Protein AF-A0A2G2FZ28-F1 (afdb_monomer)

Structure (mmCIF, N/CA/C/O backbone):
data_AF-A0A2G2FZ28-F1
#
_entry.id   AF-A0A2G2FZ28-F1
#
loop_
_atom_site.group_PDB
_atom_site.id
_atom_site.type_symbol
_atom_site.label_atom_id
_atom_site.label_alt_id
_atom_site.label_comp_id
_atom_site.label_asym_id
_atom_site.label_entity_id
_atom_site.label_seq_id
_atom_site.pdbx_PDB_ins_code
_atom_site.Cartn_x
_atom_site.Cartn_y
_atom_site.Cartn_z
_atom_site.occupancy
_atom_site.B_iso_or_equiv
_atom_site.auth_seq_id
_atom_site.auth_comp_id
_atom_site.auth_asym_id
_atom_site.auth_atom_id
_atom_site.pdbx_PDB_model_num
ATOM 1 N N . MET A 1 1 ? 70.159 31.754 6.690 1.00 50.75 1 MET A N 1
ATOM 2 C CA . MET A 1 1 ? 69.273 30.920 5.837 1.00 50.75 1 MET A CA 1
ATOM 3 C C . MET A 1 1 ? 68.583 29.745 6.571 1.00 50.75 1 MET A C 1
ATOM 5 O O . MET A 1 1 ? 68.069 28.858 5.910 1.00 50.75 1 MET A O 1
ATOM 9 N N . ARG A 1 2 ? 68.489 29.726 7.916 1.00 44.75 2 ARG A N 1
ATOM 10 C CA . ARG A 1 2 ? 67.881 28.610 8.689 1.00 44.75 2 ARG A CA 1
ATOM 11 C C . ARG A 1 2 ? 66.431 28.845 9.168 1.00 44.75 2 ARG A C 1
ATOM 13 O O . ARG A 1 2 ? 65.822 27.926 9.696 1.00 44.75 2 ARG A O 1
ATOM 20 N N . CYS A 1 3 ? 65.855 30.037 8.963 1.00 43.59 3 CYS A N 1
ATOM 21 C CA . CYS A 1 3 ? 64.501 30.366 9.449 1.00 43.59 3 CYS A CA 1
ATOM 22 C C . CYS A 1 3 ? 63.352 30.007 8.486 1.00 43.59 3 CYS A C 1
ATOM 24 O O . CYS A 1 3 ? 62.211 29.900 8.929 1.00 43.59 3 CYS A O 1
ATOM 26 N N . ILE A 1 4 ? 63.615 29.812 7.188 1.00 49.16 4 ILE A N 1
ATOM 27 C CA . ILE A 1 4 ? 62.554 29.578 6.185 1.00 49.16 4 ILE A CA 1
ATOM 28 C C . ILE A 1 4 ? 62.137 28.099 6.144 1.00 49.16 4 ILE A C 1
ATOM 30 O O . ILE A 1 4 ? 60.950 27.791 6.045 1.00 49.16 4 ILE A O 1
ATOM 34 N N . THR A 1 5 ? 63.081 27.173 6.325 1.00 45.94 5 THR A N 1
ATOM 35 C CA . THR A 1 5 ? 62.821 25.723 6.287 1.00 45.94 5 THR A CA 1
ATOM 36 C C . THR A 1 5 ? 61.936 25.239 7.443 1.00 45.94 5 THR A C 1
ATOM 38 O O . THR A 1 5 ? 61.155 24.306 7.272 1.00 45.94 5 THR A O 1
ATOM 41 N N . PHE A 1 6 ? 61.970 25.912 8.599 1.00 48.62 6 PHE A N 1
ATOM 42 C CA . PHE A 1 6 ? 61.199 25.510 9.783 1.00 48.62 6 PHE A CA 1
ATOM 43 C C . PHE A 1 6 ? 59.702 25.867 9.697 1.00 48.62 6 PHE A C 1
ATOM 45 O O . PHE A 1 6 ? 58.859 25.157 10.248 1.00 48.62 6 PHE A O 1
ATOM 52 N N . ARG A 1 7 ? 59.344 26.948 8.983 1.00 48.16 7 ARG A N 1
ATOM 53 C CA . ARG A 1 7 ? 57.935 27.339 8.770 1.00 48.16 7 ARG A CA 1
ATOM 54 C C . ARG A 1 7 ? 57.234 26.438 7.753 1.00 48.16 7 ARG A C 1
ATOM 56 O O . ARG A 1 7 ? 56.077 26.092 7.964 1.00 48.16 7 ARG A O 1
ATOM 63 N N . ILE A 1 8 ? 57.945 26.007 6.711 1.00 53.75 8 ILE A N 1
ATOM 64 C CA . ILE A 1 8 ? 57.415 25.094 5.686 1.00 53.75 8 ILE A CA 1
ATOM 65 C C . ILE A 1 8 ? 57.172 23.699 6.288 1.00 53.75 8 ILE A C 1
ATOM 67 O O . ILE A 1 8 ? 56.119 23.110 6.059 1.00 53.75 8 ILE A O 1
ATOM 71 N N . ALA A 1 9 ? 58.073 23.216 7.154 1.00 51.69 9 ALA A N 1
ATOM 72 C CA . ALA A 1 9 ? 57.906 21.939 7.852 1.00 51.69 9 ALA A CA 1
ATOM 73 C C . ALA A 1 9 ? 56.695 21.920 8.811 1.00 51.69 9 ALA A C 1
ATOM 75 O O . ALA A 1 9 ? 55.974 20.927 8.866 1.00 51.69 9 ALA A O 1
ATOM 76 N N . LYS A 1 10 ? 56.416 23.025 9.523 1.00 51.59 10 LYS A N 1
ATOM 77 C CA . LYS A 1 10 ? 55.229 23.138 10.397 1.00 51.59 10 LYS A CA 1
ATOM 78 C C . LYS A 1 10 ? 53.910 23.230 9.620 1.00 51.59 10 LYS A C 1
ATOM 80 O O . LYS A 1 10 ? 52.911 22.681 10.078 1.00 51.59 10 LYS A O 1
ATOM 85 N N . LEU A 1 11 ? 53.905 23.873 8.448 1.00 50.75 11 LEU A N 1
ATOM 86 C CA . LEU A 1 11 ? 52.727 23.938 7.571 1.00 50.75 11 LEU A CA 1
ATOM 87 C C . LEU A 1 11 ? 52.399 22.578 6.938 1.00 50.75 11 LEU A C 1
ATOM 89 O O . LEU A 1 11 ? 51.232 22.197 6.898 1.00 50.75 11 LEU A O 1
ATOM 93 N N . PHE A 1 12 ? 53.410 21.805 6.528 1.00 51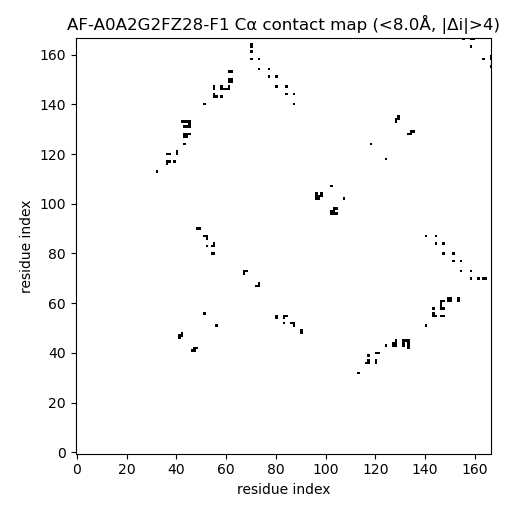.91 12 PHE A N 1
ATOM 94 C CA . PHE A 1 12 ? 53.199 20.439 6.035 1.00 51.91 12 PHE A CA 1
ATOM 95 C C . PHE A 1 12 ? 52.739 19.479 7.143 1.00 51.91 12 PHE A C 1
ATOM 97 O O . PHE A 1 12 ? 51.812 18.700 6.926 1.00 51.91 12 PHE A O 1
ATOM 104 N N . LEU A 1 13 ? 53.307 19.577 8.350 1.00 49.53 13 LEU A N 1
ATOM 105 C CA . LEU A 1 13 ? 52.927 18.720 9.481 1.00 49.53 13 LEU A CA 1
ATOM 106 C C . LEU A 1 13 ? 51.495 18.999 9.980 1.00 49.53 13 LEU A C 1
ATOM 108 O O . LEU A 1 13 ? 50.790 18.076 10.380 1.00 49.53 13 LEU A O 1
ATOM 112 N N . SER A 1 14 ? 51.034 20.252 9.890 1.00 50.50 14 SER A N 1
ATOM 113 C CA . SER A 1 14 ? 49.648 20.625 10.210 1.00 50.50 14 SER A CA 1
ATOM 114 C C . SER A 1 14 ? 48.634 20.154 9.160 1.00 50.50 14 SER A C 1
ATOM 116 O O . SER A 1 14 ? 47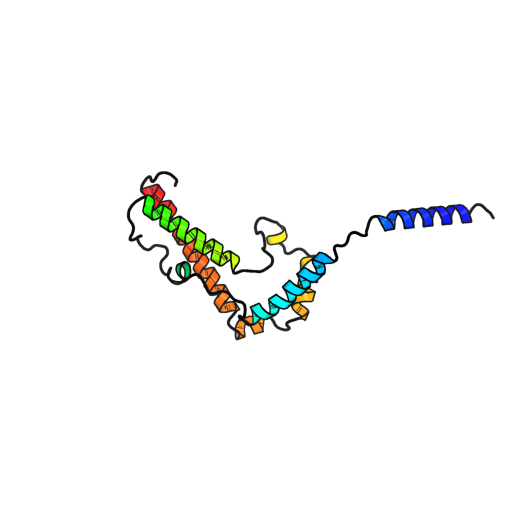.474 19.941 9.502 1.00 50.50 14 SER A O 1
ATOM 118 N N . CYS A 1 15 ? 49.042 19.990 7.898 1.00 49.31 15 CYS A N 1
ATOM 119 C CA . CYS A 1 15 ? 48.151 19.551 6.820 1.00 49.31 15 CYS A CA 1
ATOM 120 C C . CYS A 1 15 ? 47.962 18.021 6.822 1.00 49.31 15 CYS A C 1
ATOM 122 O O . CYS A 1 15 ? 46.864 17.525 6.583 1.00 49.31 15 CYS A O 1
ATOM 124 N N . VAL A 1 16 ? 49.007 17.266 7.184 1.00 55.44 16 VAL A N 1
ATOM 125 C CA . VAL A 1 16 ? 48.942 15.797 7.301 1.00 55.44 16 VAL A CA 1
ATOM 126 C C . VAL A 1 16 ? 48.093 15.355 8.501 1.00 55.44 16 VAL A C 1
ATOM 128 O O . VAL A 1 16 ? 47.347 14.38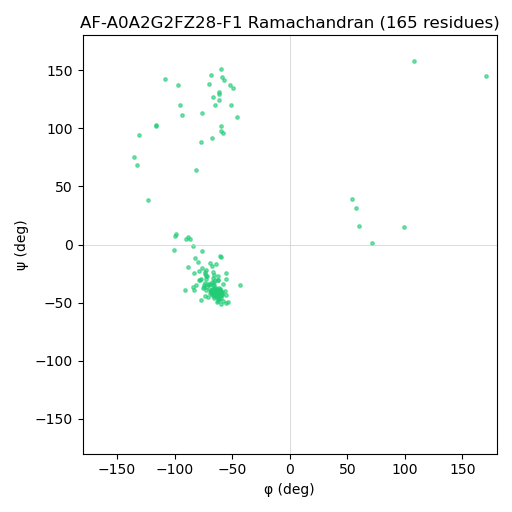4 8.388 1.00 55.44 16 VAL A O 1
ATOM 131 N N . LEU A 1 17 ? 48.117 16.094 9.620 1.00 50.69 17 LEU A N 1
ATOM 132 C CA . LEU A 1 17 ? 47.269 15.778 10.778 1.00 50.69 17 LEU A CA 1
ATOM 133 C C . LEU A 1 17 ? 45.777 16.083 10.550 1.00 50.69 17 LEU A C 1
ATOM 135 O O . LEU A 1 17 ? 44.930 15.414 11.137 1.00 50.69 17 LEU A O 1
ATOM 139 N N . LEU A 1 18 ? 45.438 17.042 9.679 1.00 52.84 18 LEU A N 1
ATOM 140 C CA . LEU A 1 18 ? 44.041 17.327 9.324 1.00 52.84 18 LEU A CA 1
ATOM 141 C C . LEU A 1 18 ? 43.465 16.320 8.310 1.00 52.84 18 LEU A C 1
ATOM 143 O O . LEU A 1 18 ? 42.253 16.131 8.262 1.00 52.84 18 LEU A O 1
ATOM 147 N N . GLY A 1 19 ? 44.318 15.648 7.528 1.00 51.22 19 GLY A N 1
ATOM 148 C CA . GLY A 1 19 ? 43.901 14.643 6.544 1.00 51.22 19 GLY A CA 1
ATOM 149 C C . GLY A 1 19 ? 43.512 13.283 7.140 1.00 51.22 19 GLY A C 1
ATOM 150 O O . GLY A 1 19 ? 42.787 12.522 6.504 1.00 51.22 19 GLY A O 1
ATOM 151 N N . MET A 1 20 ? 43.948 12.970 8.365 1.00 48.75 20 MET A N 1
ATOM 152 C CA . MET A 1 20 ? 43.712 11.658 8.990 1.00 48.75 20 MET A CA 1
ATOM 153 C C . MET A 1 20 ? 42.339 11.496 9.660 1.00 48.75 20 MET A C 1
ATOM 155 O O . MET A 1 20 ? 41.951 10.374 9.967 1.00 48.75 20 MET A O 1
ATOM 159 N N . LEU A 1 21 ? 41.567 12.571 9.849 1.00 47.81 21 LEU A N 1
ATOM 160 C CA . LEU A 1 21 ? 40.228 12.490 10.459 1.00 47.81 21 LEU A CA 1
ATOM 161 C C . LEU A 1 21 ? 39.104 12.187 9.456 1.00 47.81 21 LEU A C 1
ATOM 163 O O . LEU A 1 21 ? 37.934 12.171 9.830 1.00 47.81 21 LEU A O 1
ATOM 167 N N . MET A 1 22 ? 39.434 11.930 8.188 1.00 56.31 22 MET A N 1
ATOM 168 C CA . MET A 1 22 ? 38.446 11.822 7.112 1.00 56.31 22 MET A CA 1
ATOM 169 C C . MET A 1 22 ? 38.508 10.483 6.363 1.00 56.31 22 MET A C 1
ATOM 171 O O . MET A 1 22 ? 38.332 10.437 5.151 1.00 56.31 22 MET A O 1
ATOM 175 N N . SER A 1 23 ? 38.742 9.379 7.080 1.00 50.53 23 SER A N 1
ATOM 176 C CA . SER A 1 23 ? 38.649 8.030 6.507 1.00 50.53 23 SER A CA 1
ATOM 177 C C . SER A 1 23 ? 37.893 7.067 7.423 1.00 50.53 23 SER A C 1
ATOM 179 O O . SER A 1 23 ? 38.465 6.202 8.075 1.00 50.53 23 SER A O 1
ATOM 181 N N . CYS A 1 24 ? 36.572 7.235 7.440 1.00 49.47 24 CYS A N 1
ATOM 182 C CA . CYS A 1 24 ? 35.607 6.174 7.718 1.00 49.47 24 CYS A CA 1
ATOM 183 C C . CYS A 1 24 ? 34.515 6.267 6.642 1.00 49.47 24 CYS A C 1
ATOM 185 O O . CYS A 1 24 ? 33.397 6.694 6.916 1.00 49.47 24 CYS A O 1
ATOM 187 N N . ALA A 1 25 ? 34.857 5.948 5.390 1.00 50.12 25 ALA A N 1
ATOM 188 C CA . ALA A 1 25 ? 33.863 5.703 4.348 1.00 50.12 25 ALA A CA 1
ATOM 189 C C . ALA A 1 25 ? 33.586 4.193 4.302 1.00 50.12 25 ALA A C 1
ATOM 191 O O . ALA A 1 25 ? 34.455 3.380 3.994 1.00 50.12 25 ALA A O 1
ATOM 192 N N . SER A 1 26 ? 32.376 3.835 4.703 1.00 50.41 26 SER A N 1
ATOM 193 C CA . SER A 1 26 ? 31.798 2.499 4.806 1.00 50.41 26 SER A CA 1
ATOM 194 C C . SER A 1 26 ? 31.766 1.770 3.452 1.00 50.41 26 SER A C 1
ATOM 196 O O . SER A 1 26 ? 30.818 1.911 2.688 1.00 50.41 26 SER A O 1
ATOM 198 N N . VAL A 1 27 ? 32.746 0.898 3.186 1.00 53.59 27 VAL A N 1
ATOM 199 C CA . VAL A 1 27 ? 32.771 -0.023 2.019 1.00 53.59 27 VAL A CA 1
ATOM 200 C C . VAL A 1 27 ? 31.512 -0.913 1.936 1.00 53.59 27 VAL A C 1
ATOM 202 O O . VAL A 1 27 ? 31.105 -1.345 0.859 1.00 53.59 27 VAL A O 1
ATOM 205 N N . ASN A 1 28 ? 30.839 -1.147 3.066 1.00 52.38 28 ASN A N 1
ATOM 206 C CA . ASN A 1 28 ? 29.615 -1.951 3.126 1.00 52.38 28 ASN A CA 1
ATOM 207 C C . ASN A 1 28 ? 28.428 -1.301 2.388 1.00 52.38 28 ASN A C 1
ATOM 209 O O . ASN A 1 28 ? 27.648 -2.013 1.758 1.00 52.38 28 ASN A O 1
ATOM 213 N N . GLU A 1 29 ? 28.320 0.032 2.401 1.00 54.34 29 GLU A N 1
ATOM 214 C CA . GLU A 1 29 ? 27.207 0.766 1.775 1.00 54.34 29 GLU A CA 1
ATOM 215 C C . GLU A 1 29 ? 27.216 0.605 0.248 1.00 54.34 29 GLU A C 1
ATOM 217 O O . GLU A 1 29 ? 26.178 0.386 -0.376 1.00 54.34 29 GLU A O 1
ATOM 222 N N . GLU A 1 30 ? 28.403 0.617 -0.363 1.00 55.97 30 GLU A N 1
ATOM 223 C CA . GLU A 1 30 ? 28.569 0.526 -1.814 1.00 55.97 30 GLU A CA 1
ATOM 224 C C . GLU A 1 30 ? 28.076 -0.823 -2.365 1.00 55.97 30 GLU A C 1
ATOM 226 O O . GLU A 1 30 ? 27.350 -0.869 -3.362 1.00 55.97 30 GLU A O 1
ATOM 231 N N . THR A 1 31 ? 28.367 -1.929 -1.668 1.00 60.00 31 THR A N 1
ATOM 232 C CA . THR A 1 31 ? 27.919 -3.273 -2.081 1.00 60.00 31 THR A CA 1
ATOM 233 C C . THR A 1 31 ? 26.398 -3.442 -2.032 1.00 60.00 31 THR A C 1
ATOM 235 O O . THR A 1 31 ? 25.816 -4.102 -2.901 1.00 60.00 31 THR A O 1
ATOM 238 N N . ASP A 1 32 ? 25.731 -2.804 -1.070 1.00 59.75 32 ASP A N 1
ATOM 239 C CA . ASP A 1 32 ? 24.273 -2.818 -0.961 1.00 59.75 32 ASP A CA 1
ATOM 240 C C . ASP A 1 32 ? 23.618 -1.930 -2.026 1.00 59.75 32 ASP A C 1
ATOM 242 O O . ASP A 1 32 ? 22.586 -2.301 -2.600 1.00 59.75 32 ASP A O 1
ATOM 246 N N . HIS A 1 33 ? 24.253 -0.811 -2.387 1.00 60.09 33 HIS A N 1
ATOM 247 C CA . HIS A 1 33 ? 23.819 0.026 -3.505 1.00 60.09 33 HIS A CA 1
ATOM 248 C C . HIS A 1 33 ? 23.893 -0.710 -4.850 1.00 60.09 33 HIS A C 1
ATOM 250 O O . HIS A 1 33 ? 22.948 -0.615 -5.639 1.00 60.09 33 HIS A O 1
ATOM 256 N N . PHE A 1 34 ? 24.939 -1.505 -5.102 1.00 64.06 34 PHE A N 1
ATOM 257 C CA . PHE A 1 34 ? 25.044 -2.313 -6.325 1.00 64.06 34 PHE A CA 1
ATOM 258 C C . PHE A 1 34 ? 23.977 -3.409 -6.405 1.00 64.06 34 PHE A C 1
ATOM 260 O O . PHE A 1 34 ? 23.321 -3.557 -7.439 1.00 64.06 34 PHE A O 1
ATOM 267 N N . LYS A 1 35 ? 23.723 -4.138 -5.310 1.00 63.44 35 LYS A N 1
ATOM 268 C CA . LYS A 1 35 ? 22.625 -5.125 -5.250 1.00 63.44 35 LYS A CA 1
ATOM 269 C C . LYS A 1 35 ? 21.261 -4.463 -5.483 1.00 63.44 35 LYS A C 1
ATOM 271 O O . LYS A 1 35 ? 20.395 -5.005 -6.181 1.00 63.44 35 LYS A O 1
ATOM 276 N N . PHE A 1 36 ? 21.061 -3.264 -4.940 1.00 62.75 36 PHE A N 1
ATOM 277 C CA . PHE A 1 36 ? 19.840 -2.491 -5.148 1.00 62.75 36 PHE A CA 1
ATOM 278 C C . PHE A 1 36 ? 19.688 -1.994 -6.598 1.00 62.75 36 PHE A C 1
ATOM 280 O O . PHE A 1 36 ? 18.588 -2.052 -7.158 1.00 62.75 36 PHE A O 1
ATOM 287 N N . ALA A 1 37 ? 20.779 -1.554 -7.229 1.00 64.94 37 ALA A N 1
ATOM 288 C CA . ALA A 1 37 ? 20.800 -1.141 -8.629 1.00 64.94 37 ALA A CA 1
ATOM 289 C C . ALA A 1 37 ? 20.526 -2.326 -9.569 1.00 64.94 37 ALA A C 1
ATOM 291 O O . ALA A 1 37 ? 19.637 -2.236 -10.414 1.00 64.94 37 ALA A O 1
ATOM 292 N N . ALA A 1 38 ? 21.174 -3.474 -9.359 1.00 68.88 38 ALA A N 1
ATOM 293 C CA . ALA A 1 38 ? 20.938 -4.681 -10.154 1.00 68.88 38 ALA A CA 1
ATOM 294 C C . ALA A 1 38 ? 19.478 -5.164 -10.048 1.00 68.88 38 ALA A C 1
ATOM 296 O O . ALA A 1 38 ? 18.827 -5.440 -11.054 1.00 68.88 38 ALA A O 1
ATOM 297 N N . SER A 1 39 ? 18.902 -5.173 -8.840 1.00 70.06 39 SER A N 1
ATOM 298 C CA . SER A 1 39 ? 17.490 -5.542 -8.637 1.00 70.06 39 SER A CA 1
ATOM 299 C C . SER A 1 39 ? 16.486 -4.520 -9.196 1.00 70.06 39 SER A C 1
ATOM 301 O O . SER A 1 39 ? 15.301 -4.831 -9.347 1.00 70.06 39 SER A O 1
ATOM 303 N N . SER A 1 40 ? 16.913 -3.290 -9.509 1.00 68.38 40 SER A N 1
ATOM 304 C CA . SER A 1 40 ? 16.054 -2.285 -10.151 1.00 68.38 40 SER A CA 1
ATOM 305 C C . SER A 1 40 ? 15.678 -2.666 -11.584 1.00 68.38 40 SER A C 1
ATOM 307 O O . SER A 1 40 ? 14.494 -2.614 -11.912 1.00 68.38 40 SER A O 1
ATOM 309 N N . ALA A 1 41 ? 16.621 -3.195 -12.368 1.00 71.88 41 ALA A N 1
ATOM 310 C CA . ALA A 1 41 ? 16.356 -3.671 -13.723 1.00 71.88 41 ALA A CA 1
ATOM 311 C C . ALA A 1 41 ? 15.331 -4.819 -13.745 1.00 71.88 41 ALA A C 1
ATOM 313 O O . ALA A 1 41 ? 14.394 -4.810 -14.538 1.00 71.88 41 ALA A O 1
ATOM 314 N N . LEU A 1 42 ? 15.429 -5.771 -12.812 1.00 74.38 42 LEU A N 1
ATOM 315 C CA . LEU A 1 42 ? 14.480 -6.890 -12.723 1.00 74.38 42 LEU A CA 1
ATOM 316 C C . LEU A 1 42 ? 13.036 -6.428 -12.433 1.00 74.38 42 LEU A C 1
ATOM 318 O O . LEU A 1 42 ? 12.078 -7.070 -12.870 1.00 74.38 42 LEU A O 1
ATOM 322 N N . ARG A 1 43 ? 12.868 -5.310 -11.712 1.00 72.06 43 ARG A N 1
ATOM 323 C CA . ARG A 1 43 ? 11.554 -4.687 -11.469 1.00 72.06 43 ARG A CA 1
ATOM 324 C C . ARG A 1 43 ? 11.021 -3.982 -12.713 1.00 72.06 43 ARG A C 1
ATOM 326 O O . ARG A 1 43 ? 9.809 -3.966 -12.914 1.00 72.06 43 ARG A O 1
ATOM 333 N N . ASP A 1 44 ? 11.899 -3.419 -13.542 1.00 74.06 44 ASP A N 1
ATOM 334 C CA . ASP A 1 44 ? 11.504 -2.777 -14.800 1.00 74.06 44 ASP A CA 1
ATOM 335 C C . ASP A 1 44 ? 10.907 -3.785 -15.796 1.00 74.06 44 ASP A C 1
ATOM 337 O O . ASP A 1 44 ? 9.984 -3.439 -16.530 1.00 74.06 44 ASP A O 1
ATOM 341 N N . PHE A 1 45 ? 11.340 -5.048 -15.747 1.00 76.75 45 PHE A N 1
ATOM 342 C CA . PHE A 1 45 ? 10.764 -6.161 -16.517 1.00 76.75 45 PHE A CA 1
ATOM 343 C C . PHE A 1 45 ? 9.598 -6.883 -15.827 1.00 76.75 45 PHE A C 1
ATOM 345 O O . PHE A 1 45 ? 9.127 -7.900 -16.326 1.00 76.75 45 PHE A O 1
ATOM 352 N N . ASN A 1 46 ? 9.118 -6.379 -14.685 1.00 73.75 46 ASN A N 1
ATOM 353 C CA . ASN A 1 46 ? 8.032 -6.982 -13.904 1.00 73.75 46 ASN A CA 1
ATOM 354 C C . ASN A 1 46 ? 8.309 -8.418 -13.391 1.00 73.75 46 ASN A C 1
ATOM 356 O O . ASN A 1 46 ? 7.386 -9.103 -12.959 1.00 73.75 46 ASN A O 1
ATOM 360 N N . VAL A 1 47 ? 9.565 -8.881 -13.399 1.00 75.12 47 VAL A N 1
ATOM 361 C CA . VAL A 1 47 ? 9.925 -10.275 -13.064 1.00 75.12 47 VAL A CA 1
ATOM 362 C C . VAL A 1 47 ? 9.862 -10.530 -11.557 1.00 75.12 47 VAL A C 1
ATOM 364 O O . VAL A 1 47 ? 9.441 -11.591 -11.108 1.00 75.12 47 VAL A O 1
ATOM 367 N N . THR A 1 48 ? 10.256 -9.546 -10.750 1.00 71.19 48 THR A N 1
ATOM 368 C CA . THR A 1 48 ? 10.318 -9.661 -9.279 1.00 71.19 48 THR A CA 1
ATOM 369 C C . THR A 1 48 ? 9.104 -9.062 -8.575 1.00 71.19 48 THR A C 1
ATOM 371 O O . THR A 1 48 ? 9.072 -8.928 -7.347 1.00 71.19 48 THR A O 1
ATOM 374 N N . THR A 1 49 ? 8.080 -8.684 -9.337 1.00 72.19 49 THR A N 1
ATOM 375 C CA . THR A 1 49 ? 6.919 -8.003 -8.790 1.00 72.19 49 THR A CA 1
ATOM 376 C C . THR A 1 49 ? 6.011 -8.988 -8.058 1.00 72.19 49 THR A C 1
ATOM 378 O O . THR A 1 49 ? 5.352 -9.836 -8.653 1.00 72.19 49 THR A O 1
ATOM 381 N N . ARG A 1 50 ? 5.910 -8.839 -6.735 1.00 79.94 50 ARG A N 1
ATOM 382 C CA . ARG A 1 50 ? 4.983 -9.634 -5.909 1.00 79.94 50 ARG A CA 1
ATOM 383 C C . ARG A 1 50 ? 3.523 -9.422 -6.357 1.00 79.94 50 ARG A C 1
ATOM 385 O O . ARG A 1 50 ? 3.206 -8.322 -6.807 1.00 79.94 50 ARG A O 1
ATOM 392 N N . PRO A 1 51 ? 2.600 -10.383 -6.195 1.00 83.62 51 PRO A N 1
ATOM 393 C CA . PRO A 1 51 ? 1.184 -10.213 -6.541 1.00 83.62 51 PRO A CA 1
ATOM 394 C C . PRO A 1 51 ? 0.456 -9.207 -5.625 1.00 83.62 51 PRO A C 1
ATOM 396 O O . PRO A 1 51 ? 0.753 -9.137 -4.435 1.00 83.62 51 PRO A O 1
ATOM 399 N N . ILE A 1 52 ? -0.518 -8.446 -6.152 1.00 85.25 52 ILE A N 1
ATOM 400 C CA . ILE A 1 52 ? -1.427 -7.620 -5.328 1.00 85.25 52 ILE A CA 1
ATOM 401 C C . ILE A 1 52 ? -2.214 -8.547 -4.390 1.00 85.25 52 ILE A C 1
ATOM 403 O O . ILE A 1 52 ? -2.807 -9.507 -4.910 1.00 85.25 52 ILE A O 1
ATOM 407 N N . PRO A 1 53 ? -2.253 -8.269 -3.067 1.00 88.31 53 PRO A N 1
ATOM 408 C CA . PRO A 1 53 ? -3.011 -9.062 -2.102 1.00 88.31 53 PRO A CA 1
ATOM 409 C C . PRO A 1 53 ? -4.466 -9.250 -2.544 1.00 88.31 53 PRO A C 1
ATOM 411 O O . PRO A 1 53 ? -5.102 -8.312 -3.037 1.00 88.31 53 PRO A O 1
ATOM 414 N N . ARG A 1 54 ? -5.005 -10.466 -2.385 1.00 88.88 54 ARG A N 1
ATOM 415 C CA . ARG A 1 54 ? -6.369 -10.812 -2.839 1.00 88.88 54 ARG A CA 1
ATOM 416 C C . ARG A 1 54 ? -7.432 -9.916 -2.195 1.00 88.88 54 ARG A C 1
ATOM 418 O O . ARG A 1 54 ? -8.388 -9.533 -2.858 1.00 88.88 54 ARG A O 1
ATOM 425 N N . GLN A 1 55 ? -7.193 -9.513 -0.952 1.00 88.44 55 GLN A N 1
ATOM 426 C CA . GLN A 1 55 ? -8.002 -8.584 -0.164 1.00 88.44 55 GLN A CA 1
ATOM 427 C C . GLN A 1 55 ? -8.237 -7.261 -0.896 1.00 88.44 55 GLN A C 1
ATOM 429 O O . GLN A 1 55 ? -9.370 -6.816 -1.045 1.00 88.44 55 GLN A O 1
ATOM 434 N N . LEU A 1 56 ? -7.159 -6.661 -1.405 1.00 89.25 56 LEU A N 1
ATOM 435 C CA . LEU A 1 56 ? -7.211 -5.371 -2.090 1.00 89.25 56 LEU A CA 1
ATOM 436 C C . LEU A 1 56 ? -7.729 -5.510 -3.523 1.00 89.25 56 LEU A C 1
ATOM 438 O O . LEU A 1 56 ? -8.371 -4.604 -4.044 1.00 89.25 56 LEU A O 1
ATOM 442 N N . ARG A 1 57 ? -7.465 -6.655 -4.164 1.00 88.81 57 ARG A N 1
ATOM 443 C CA . ARG A 1 57 ? -7.922 -6.936 -5.532 1.00 88.81 57 ARG A CA 1
ATOM 444 C C . ARG A 1 57 ? -9.442 -7.081 -5.615 1.00 88.81 57 ARG A C 1
ATOM 446 O O . ARG A 1 57 ? -10.047 -6.612 -6.574 1.00 88.81 57 ARG A O 1
ATOM 453 N N . ASN A 1 58 ? -10.044 -7.707 -4.608 1.00 87.44 58 ASN A N 1
ATOM 454 C CA . ASN A 1 58 ? -11.485 -7.939 -4.555 1.00 87.44 58 ASN A CA 1
ATOM 455 C C . ASN A 1 58 ? -12.267 -6.694 -4.102 1.00 87.44 58 ASN A C 1
ATOM 457 O O . ASN A 1 58 ? -13.477 -6.621 -4.312 1.00 87.44 58 ASN A O 1
ATOM 461 N N . LEU A 1 59 ? -11.591 -5.696 -3.522 1.00 88.38 59 LEU A N 1
ATOM 462 C CA . LEU A 1 59 ? -12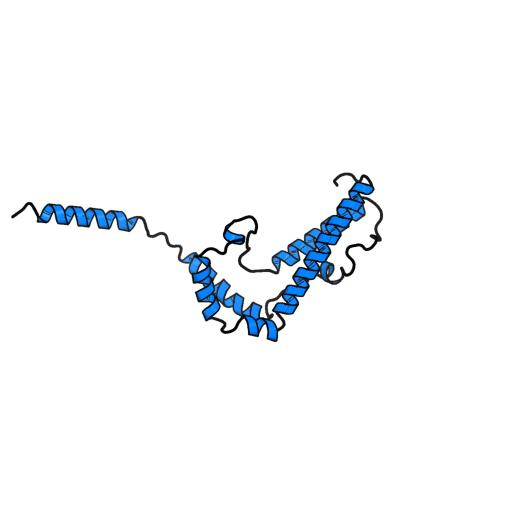.210 -4.461 -3.054 1.00 88.38 59 LEU A CA 1
ATOM 463 C C . LEU A 1 59 ? -12.515 -3.512 -4.228 1.00 88.38 59 LEU A C 1
ATOM 465 O O . LEU A 1 59 ? -11.714 -2.655 -4.612 1.00 88.38 59 LEU A O 1
ATOM 469 N N . GLN A 1 60 ? -13.697 -3.683 -4.816 1.00 85.81 60 GLN A N 1
ATOM 470 C CA . GLN A 1 60 ? -14.178 -2.871 -5.940 1.00 85.81 60 GLN A CA 1
ATOM 471 C C . GLN A 1 60 ? -14.980 -1.652 -5.470 1.00 85.81 60 GLN A C 1
ATOM 473 O O . GLN A 1 60 ? -14.794 -0.564 -6.011 1.00 85.81 60 GLN A O 1
ATOM 478 N N . ASN A 1 61 ? -15.812 -1.811 -4.433 1.00 88.12 61 ASN A N 1
ATOM 479 C CA . ASN A 1 61 ? -16.648 -0.748 -3.873 1.00 88.12 61 ASN A CA 1
ATOM 480 C C . ASN A 1 61 ? -16.247 -0.421 -2.415 1.00 88.12 61 ASN A C 1
ATOM 482 O O . ASN A 1 61 ? -16.630 -1.161 -1.506 1.00 88.12 61 ASN A O 1
ATOM 486 N N . PRO A 1 62 ? -15.523 0.688 -2.161 1.00 87.88 62 PRO A N 1
ATOM 487 C CA . PRO A 1 62 ? -15.133 1.105 -0.807 1.00 87.88 62 PRO A CA 1
ATOM 488 C C . PRO A 1 62 ? -16.312 1.500 0.095 1.00 87.88 62 PRO A C 1
ATOM 490 O O . PRO A 1 62 ? -16.223 1.390 1.316 1.00 87.88 62 PRO A O 1
ATOM 493 N N . PHE A 1 63 ? -17.419 1.949 -0.495 1.00 88.19 63 PHE A N 1
ATOM 494 C CA . PHE A 1 63 ? -18.587 2.467 0.224 1.00 88.19 63 PHE A CA 1
ATOM 495 C C . PHE A 1 63 ? -19.713 1.437 0.356 1.00 88.19 63 PHE A C 1
ATOM 497 O O . PHE A 1 63 ? -20.812 1.772 0.792 1.00 88.19 63 PHE A O 1
ATOM 504 N N . GLY A 1 64 ? -19.469 0.183 -0.040 1.00 81.06 64 GLY A N 1
ATOM 505 C CA . GLY A 1 64 ? -20.456 -0.883 0.093 1.00 81.06 64 GLY A CA 1
ATOM 506 C C . GLY A 1 64 ? -20.899 -1.047 1.547 1.00 81.06 64 GLY A C 1
ATOM 507 O O . GLY A 1 64 ? -20.094 -0.937 2.472 1.00 81.06 64 GLY A O 1
ATOM 508 N N . ARG A 1 65 ? -22.181 -1.322 1.778 1.00 69.44 65 ARG A N 1
ATOM 509 C CA . ARG A 1 65 ? -22.673 -1.618 3.128 1.00 69.44 65 ARG A CA 1
ATOM 510 C C . ARG A 1 65 ? -21.947 -2.874 3.628 1.00 69.44 65 ARG A C 1
ATOM 512 O O . ARG A 1 65 ? -21.939 -3.874 2.912 1.00 69.44 65 ARG A O 1
ATOM 519 N N . SER A 1 66 ? -21.275 -2.811 4.785 1.00 67.25 66 SER A N 1
ATOM 520 C CA . SER A 1 66 ? -20.602 -4.007 5.314 1.00 67.25 66 SER A CA 1
ATOM 521 C C . SER A 1 66 ? -21.662 -5.084 5.569 1.00 67.25 66 SER A C 1
ATOM 523 O O . SER A 1 66 ? -22.697 -4.767 6.163 1.00 67.25 66 SER A O 1
ATOM 525 N N . PRO A 1 67 ? -21.460 -6.331 5.103 1.00 67.56 67 PRO A N 1
ATOM 526 C CA . PRO A 1 67 ? -22.374 -7.422 5.421 1.00 67.56 67 PRO A CA 1
ATOM 527 C C . PRO A 1 67 ? -22.306 -7.787 6.908 1.00 67.56 67 PRO A C 1
ATOM 529 O O . PRO A 1 67 ? -23.225 -8.415 7.427 1.00 67.56 67 PRO A O 1
ATOM 532 N N . TYR A 1 68 ? -21.238 -7.381 7.598 1.00 66.69 68 TYR A N 1
ATOM 533 C CA . TYR A 1 68 ? -21.051 -7.666 9.003 1.00 66.69 68 TYR A CA 1
ATOM 534 C C . TYR A 1 68 ? -21.551 -6.501 9.854 1.00 66.69 68 TYR A C 1
ATOM 536 O O . TYR A 1 68 ? -21.083 -5.369 9.737 1.00 66.69 68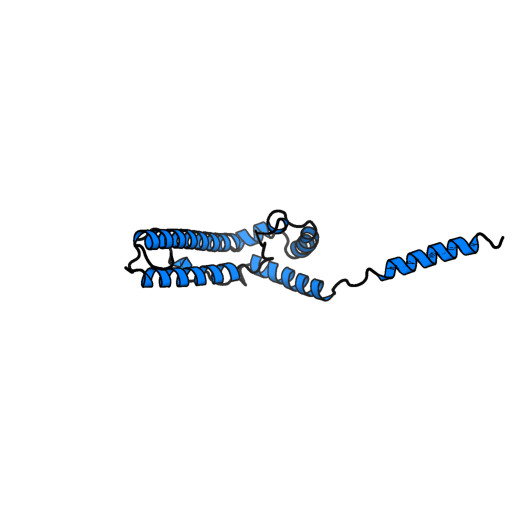 TYR A O 1
ATOM 544 N N . GLN A 1 69 ? -22.530 -6.788 10.705 1.00 71.94 69 GLN A N 1
ATOM 545 C CA . GLN A 1 69 ? -23.125 -5.817 11.613 1.00 71.94 69 GLN A CA 1
ATOM 546 C C . GLN A 1 69 ? -22.480 -5.950 12.994 1.00 71.94 69 GLN A C 1
ATOM 548 O O . GLN A 1 69 ? -22.275 -7.057 13.488 1.00 71.94 69 GLN A O 1
ATOM 553 N N . GLY A 1 70 ? -22.169 -4.813 13.616 1.00 82.31 70 GLY A N 1
ATOM 554 C CA . GLY A 1 70 ? -21.657 -4.751 14.983 1.00 82.31 70 GLY A CA 1
ATOM 555 C C . GLY A 1 70 ? -20.175 -4.388 15.103 1.00 82.31 70 GLY A C 1
ATOM 556 O O . GLY A 1 70 ? -19.367 -4.554 14.189 1.00 82.31 70 GLY A O 1
ATOM 557 N N . CYS A 1 7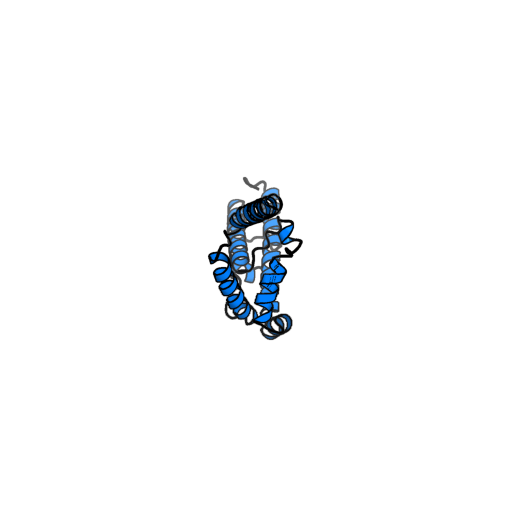1 ? -19.821 -3.886 16.284 1.00 88.69 71 CYS A N 1
ATOM 558 C CA . CYS A 1 71 ? -18.519 -3.285 16.573 1.00 88.69 71 CYS A CA 1
ATOM 559 C C . CYS A 1 71 ? -17.334 -4.243 16.394 1.00 88.69 71 CYS A C 1
ATOM 561 O O . CYS A 1 71 ? -16.294 -3.849 15.868 1.00 88.69 71 CYS A O 1
ATOM 563 N N . GLN A 1 72 ? -17.493 -5.511 16.788 1.00 89.00 72 GLN A N 1
ATOM 564 C CA . GLN A 1 72 ? -16.433 -6.517 16.660 1.00 89.00 72 GLN A CA 1
ATOM 565 C C . GLN A 1 72 ? -16.104 -6.821 15.198 1.00 89.00 72 GLN A C 1
ATOM 567 O O . GLN A 1 72 ? -14.935 -6.964 14.841 1.00 89.00 72 GLN A O 1
ATOM 572 N N . ALA A 1 73 ? -17.121 -6.882 14.340 1.00 88.50 73 ALA A N 1
ATOM 573 C CA . ALA A 1 73 ? -16.903 -7.192 12.940 1.00 88.50 73 ALA A CA 1
ATOM 574 C C . ALA A 1 73 ? -16.236 -6.036 12.184 1.00 88.50 73 ALA A C 1
ATOM 576 O O . ALA A 1 73 ? -15.354 -6.279 11.363 1.00 88.50 73 ALA A O 1
ATOM 577 N N . ILE A 1 74 ? -16.583 -4.788 12.520 1.00 88.38 74 ILE A N 1
ATOM 578 C CA . ILE A 1 74 ? -15.883 -3.605 11.998 1.00 88.38 74 ILE A CA 1
ATOM 579 C C . ILE A 1 74 ? -14.414 -3.617 12.419 1.00 88.38 74 ILE A C 1
ATOM 581 O O . ILE A 1 74 ? -13.538 -3.424 11.577 1.00 88.38 74 ILE A O 1
ATOM 585 N N . ALA A 1 75 ? -14.125 -3.888 13.694 1.00 89.94 75 ALA A N 1
ATOM 586 C CA . ALA A 1 75 ? -12.750 -3.970 14.181 1.00 89.94 75 ALA A CA 1
ATOM 587 C C . ALA A 1 75 ? -11.942 -5.065 13.460 1.00 89.94 75 ALA A C 1
ATOM 589 O O . ALA A 1 75 ? -10.804 -4.821 13.052 1.00 89.94 75 ALA A O 1
ATOM 590 N N . ALA A 1 76 ? -12.541 -6.238 13.236 1.00 90.88 76 ALA A N 1
ATOM 591 C CA . ALA A 1 76 ? -11.912 -7.323 12.488 1.00 90.88 76 ALA A CA 1
ATOM 592 C C . ALA A 1 76 ? -11.653 -6.944 11.017 1.00 90.88 76 ALA A C 1
ATOM 594 O O . ALA A 1 76 ? -10.556 -7.179 10.504 1.00 90.88 76 ALA A O 1
ATOM 595 N N . GLU A 1 77 ? -12.621 -6.309 10.345 1.00 89.31 77 GLU A N 1
ATOM 596 C CA . GLU A 1 77 ? -12.470 -5.842 8.959 1.00 89.31 77 GLU A CA 1
ATOM 597 C C . GLU A 1 77 ? -11.362 -4.779 8.844 1.00 89.31 77 GLU A C 1
ATOM 599 O O . GLU A 1 77 ? -10.534 -4.837 7.932 1.00 89.31 77 GLU A O 1
ATOM 604 N N . LEU A 1 78 ? -11.283 -3.850 9.801 1.00 90.94 78 LEU A N 1
ATOM 605 C CA . LEU A 1 78 ? -10.229 -2.835 9.861 1.00 90.94 78 LEU A CA 1
ATOM 606 C C . LEU A 1 78 ? -8.839 -3.454 10.031 1.00 90.94 78 LEU A C 1
ATOM 608 O O . LEU A 1 78 ? -7.913 -3.081 9.310 1.00 90.94 78 LEU A O 1
ATOM 612 N N . GLN A 1 79 ? -8.675 -4.407 10.953 1.00 92.19 79 GLN A N 1
ATOM 613 C CA . GLN A 1 79 ? -7.401 -5.108 11.144 1.00 92.19 79 GLN A CA 1
ATOM 614 C C . GLN A 1 79 ? -6.991 -5.878 9.884 1.00 92.19 79 GLN A C 1
ATOM 616 O O . GLN A 1 79 ? -5.845 -5.781 9.438 1.00 92.19 79 GLN A O 1
ATOM 621 N N . TYR A 1 80 ? -7.944 -6.576 9.266 1.00 91.38 80 TYR A N 1
ATOM 622 C CA . TYR A 1 80 ? -7.732 -7.318 8.029 1.00 91.38 80 TYR A CA 1
ATOM 623 C C . TYR A 1 80 ? -7.269 -6.416 6.875 1.00 91.38 80 TYR A C 1
ATOM 625 O O . TYR A 1 80 ? -6.304 -6.734 6.172 1.00 91.38 80 TYR A O 1
ATOM 633 N N . LEU A 1 81 ? -7.917 -5.261 6.696 1.00 91.81 81 LEU A N 1
ATOM 634 C CA . LEU A 1 81 ? -7.550 -4.287 5.667 1.00 91.81 81 LEU A CA 1
ATOM 635 C C . LEU A 1 81 ? -6.205 -3.613 5.959 1.00 91.81 81 LEU A C 1
ATOM 637 O O . LEU A 1 81 ? -5.388 -3.484 5.047 1.00 91.81 81 LEU A O 1
ATOM 641 N N . ASN A 1 82 ? -5.931 -3.241 7.212 1.00 92.56 82 ASN A N 1
ATOM 642 C CA . ASN A 1 82 ? -4.650 -2.652 7.613 1.00 92.56 82 ASN A CA 1
ATOM 643 C C . ASN A 1 82 ? -3.475 -3.600 7.345 1.00 92.56 82 ASN A C 1
ATOM 645 O O . ASN A 1 82 ? -2.445 -3.182 6.809 1.00 92.56 82 ASN A O 1
ATOM 649 N N . GLN A 1 83 ? -3.638 -4.890 7.646 1.00 93.12 83 GLN A N 1
ATOM 650 C CA . GLN A 1 83 ? -2.621 -5.892 7.340 1.00 93.12 83 GLN A CA 1
ATOM 651 C C . GLN A 1 83 ? -2.391 -6.011 5.826 1.00 93.12 83 GLN A C 1
ATOM 653 O O . GLN A 1 83 ? -1.245 -6.058 5.377 1.00 93.12 83 GLN A O 1
ATOM 658 N N . ALA A 1 84 ? -3.461 -6.016 5.025 1.00 91.88 84 ALA A N 1
ATOM 659 C CA . ALA A 1 84 ? -3.358 -6.092 3.570 1.00 91.88 84 ALA A CA 1
ATOM 660 C C . ALA A 1 84 ? -2.665 -4.860 2.957 1.00 91.88 84 ALA A C 1
ATOM 662 O O . ALA A 1 84 ? -1.849 -5.012 2.045 1.00 91.88 84 ALA A O 1
ATOM 663 N N . ILE A 1 85 ? -2.943 -3.657 3.472 1.00 91.25 85 ILE A N 1
ATOM 664 C CA . ILE A 1 85 ? -2.260 -2.412 3.080 1.00 91.25 85 ILE A CA 1
ATOM 665 C C . ILE A 1 85 ? -0.774 -2.492 3.429 1.00 91.25 85 ILE A C 1
ATOM 667 O O . ILE A 1 85 ? 0.068 -2.283 2.561 1.00 91.25 85 ILE A O 1
ATOM 671 N N . SER A 1 86 ? -0.434 -2.884 4.659 1.00 88.69 86 SER A N 1
ATOM 672 C CA . SER A 1 86 ? 0.964 -3.027 5.087 1.00 88.69 86 SER A CA 1
ATOM 673 C C . SER A 1 86 ? 1.738 -4.026 4.213 1.00 88.69 86 SER A C 1
ATOM 675 O O . SER A 1 86 ? 2.849 -3.746 3.756 1.00 88.69 86 SER A O 1
ATOM 677 N N . GLN A 1 87 ? 1.121 -5.165 3.880 1.00 88.00 87 GLN A N 1
ATOM 678 C CA . GLN A 1 87 ? 1.688 -6.129 2.935 1.00 88.00 87 GLN A CA 1
ATOM 679 C C . GLN A 1 87 ? 1.883 -5.516 1.543 1.00 88.00 87 GLN A C 1
ATOM 681 O O . GLN A 1 87 ? 2.908 -5.758 0.907 1.00 88.00 87 GLN A O 1
ATOM 686 N N . ASN A 1 88 ? 0.926 -4.717 1.064 1.00 85.38 88 ASN A N 1
ATOM 687 C CA . ASN A 1 88 ? 0.992 -4.056 -0.235 1.00 85.38 88 ASN A CA 1
ATOM 688 C C . ASN A 1 88 ? 2.099 -2.996 -0.302 1.00 85.38 88 ASN A C 1
ATOM 690 O O . ASN A 1 88 ? 2.838 -2.943 -1.285 1.00 85.38 88 ASN A O 1
ATOM 694 N N . GLU A 1 89 ? 2.268 -2.208 0.756 1.00 83.19 89 GLU A N 1
ATOM 695 C CA . GLU A 1 89 ? 3.370 -1.258 0.901 1.00 83.19 89 GLU A CA 1
ATOM 696 C C . GLU A 1 89 ? 4.725 -1.971 0.921 1.00 83.19 89 GLU A C 1
ATOM 698 O O . GLU A 1 89 ? 5.647 -1.561 0.217 1.00 83.19 89 GLU A O 1
ATOM 703 N N . GLY A 1 90 ? 4.832 -3.093 1.641 1.00 76.31 90 GLY A N 1
ATOM 704 C CA . GLY A 1 90 ? 6.046 -3.912 1.693 1.00 76.31 90 GLY A CA 1
ATOM 705 C C . GLY A 1 90 ? 6.443 -4.548 0.352 1.00 76.31 90 GLY A C 1
ATOM 706 O O . GLY A 1 90 ? 7.589 -4.962 0.179 1.00 76.31 90 GLY A O 1
ATOM 707 N N . ARG A 1 91 ? 5.532 -4.617 -0.632 1.00 72.31 91 ARG A N 1
ATOM 708 C CA . ARG A 1 91 ? 5.860 -5.038 -2.010 1.00 72.31 91 ARG A CA 1
ATOM 709 C C . ARG A 1 91 ? 6.636 -3.972 -2.772 1.00 72.31 91 ARG A C 1
ATOM 711 O O . ARG A 1 91 ? 7.345 -4.306 -3.720 1.00 72.31 91 ARG A O 1
ATOM 718 N N . ARG A 1 92 ? 6.514 -2.705 -2.375 1.00 67.62 92 ARG A N 1
ATOM 719 C CA . ARG A 1 92 ? 7.233 -1.578 -2.970 1.00 67.62 92 ARG A CA 1
ATOM 720 C C . ARG A 1 92 ? 8.633 -1.528 -2.370 1.00 67.62 92 ARG A C 1
ATOM 722 O O . ARG A 1 92 ? 8.997 -0.591 -1.671 1.00 67.62 92 ARG A O 1
ATOM 729 N N . VAL A 1 93 ? 9.427 -2.567 -2.628 1.00 54.97 93 VAL A N 1
ATOM 730 C CA . VAL A 1 93 ? 10.863 -2.505 -2.366 1.00 54.97 93 VAL A CA 1
ATOM 731 C C . VAL A 1 93 ? 11.396 -1.445 -3.317 1.00 54.97 93 VAL A C 1
ATOM 733 O O . VAL A 1 93 ? 11.203 -1.525 -4.526 1.00 54.97 93 VAL A O 1
ATOM 736 N N . GLY A 1 94 ? 11.984 -0.411 -2.760 1.00 54.66 94 GLY A N 1
ATOM 737 C CA . GLY A 1 94 ? 12.379 0.840 -3.387 1.00 54.66 94 GLY A CA 1
ATOM 738 C C . GLY A 1 94 ? 12.771 1.737 -2.225 1.00 54.66 94 GLY A C 1
ATOM 739 O O . GLY A 1 94 ? 12.197 1.556 -1.152 1.00 54.66 94 GLY A O 1
ATOM 740 N N . TYR A 1 95 ? 13.773 2.610 -2.381 1.00 38.34 95 TYR A N 1
ATOM 741 C CA . TYR A 1 95 ? 14.215 3.492 -1.296 1.00 38.34 95 TYR A CA 1
ATOM 742 C C . TYR A 1 95 ? 12.973 4.096 -0.648 1.00 38.34 95 TYR A C 1
ATOM 744 O O . TYR A 1 95 ? 12.227 4.818 -1.320 1.00 38.34 95 TYR A O 1
ATOM 752 N N . ARG A 1 96 ? 12.678 3.677 0.591 1.00 41.28 96 ARG A N 1
ATOM 753 C CA . ARG A 1 96 ? 11.487 4.102 1.312 1.00 41.28 96 ARG A CA 1
ATOM 754 C C . ARG A 1 96 ? 11.631 5.607 1.409 1.00 41.28 96 ARG A C 1
ATOM 756 O O . ARG A 1 96 ? 12.432 6.112 2.184 1.00 41.28 96 ARG A O 1
ATOM 763 N N . ARG A 1 97 ? 10.906 6.330 0.557 1.00 43.12 97 ARG A N 1
ATOM 764 C CA . ARG A 1 97 ? 10.726 7.763 0.723 1.00 43.12 97 ARG A CA 1
ATOM 765 C C . ARG A 1 97 ? 9.889 7.843 1.982 1.00 43.12 97 ARG A C 1
ATOM 767 O O . ARG A 1 97 ? 8.674 7.680 1.933 1.00 43.12 97 ARG A O 1
ATOM 774 N N . GLU A 1 98 ? 10.546 7.962 3.126 1.00 39.12 98 GLU A N 1
ATOM 775 C CA . GLU A 1 98 ? 9.878 8.438 4.320 1.00 39.12 98 GLU A CA 1
ATOM 776 C C . GLU A 1 98 ? 9.335 9.811 3.947 1.00 39.12 98 GLU A C 1
ATOM 778 O O . GLU A 1 98 ? 10.055 10.807 3.951 1.00 39.12 98 GLU A O 1
ATOM 783 N N . ASN A 1 99 ? 8.063 9.852 3.544 1.00 47.59 99 ASN A N 1
ATOM 784 C CA . ASN A 1 99 ? 7.362 11.079 3.170 1.00 47.59 99 ASN A CA 1
ATOM 785 C C . ASN A 1 99 ? 7.315 12.085 4.331 1.00 47.59 99 ASN A C 1
ATOM 787 O O . ASN A 1 99 ? 6.968 13.242 4.113 1.00 47.59 99 ASN A O 1
ATOM 791 N N . ASN A 1 100 ? 7.686 11.649 5.540 1.00 47.28 100 ASN A N 1
ATOM 792 C CA . ASN A 1 100 ? 7.813 12.477 6.729 1.00 47.28 100 ASN A CA 1
ATOM 793 C C . ASN A 1 100 ? 9.165 13.207 6.839 1.00 47.28 100 ASN A C 1
ATOM 795 O O . ASN A 1 100 ? 9.379 13.967 7.776 1.00 47.28 100 ASN A O 1
ATOM 799 N N . THR A 1 101 ? 10.082 13.000 5.891 1.00 44.09 101 THR A N 1
ATOM 800 C CA . THR A 1 101 ? 11.348 13.737 5.819 1.00 44.09 101 THR A CA 1
ATOM 801 C C . THR A 1 101 ? 11.325 14.706 4.638 1.00 44.09 101 THR A C 1
ATOM 803 O O . THR A 1 101 ? 10.817 14.390 3.557 1.00 44.09 101 THR A O 1
ATOM 806 N N . LEU A 1 102 ? 11.914 15.896 4.809 1.00 46.72 102 LEU A N 1
ATOM 807 C CA . LEU A 1 102 ? 12.128 16.854 3.710 1.00 46.72 102 LEU A CA 1
ATOM 808 C C . LEU A 1 102 ? 12.905 16.209 2.549 1.00 46.72 102 LEU A C 1
ATOM 810 O O . LEU A 1 102 ? 12.638 16.514 1.395 1.00 46.72 102 LEU A O 1
ATOM 814 N N . VAL A 1 103 ? 13.757 15.232 2.862 1.00 45.56 103 VAL A N 1
ATOM 815 C CA . VAL A 1 103 ? 14.482 14.331 1.953 1.00 45.56 103 VAL A CA 1
ATOM 816 C C . VAL A 1 103 ? 13.556 13.4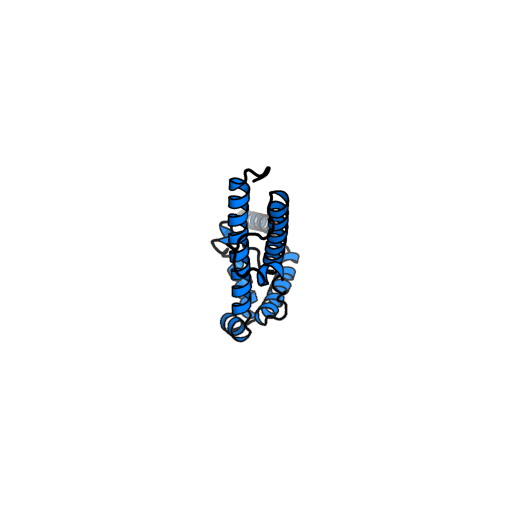61 1.084 1.00 45.56 103 VAL A C 1
ATOM 818 O O . VAL A 1 103 ? 13.827 13.208 -0.095 1.00 45.56 103 VAL A O 1
ATOM 821 N N . GLY A 1 104 ? 12.444 12.978 1.643 1.00 47.84 104 GLY A N 1
ATOM 822 C CA . GLY A 1 104 ? 11.416 12.227 0.922 1.00 47.84 104 GLY A CA 1
ATOM 823 C C . GLY A 1 104 ? 10.627 13.096 -0.062 1.00 47.84 104 GLY A C 1
ATOM 824 O O . GLY A 1 104 ? 10.281 12.628 -1.149 1.00 47.84 104 GLY A O 1
ATOM 825 N N . ARG A 1 105 ? 10.410 14.375 0.276 1.00 52.00 105 ARG A N 1
ATOM 826 C CA . ARG A 1 105 ? 9.714 15.357 -0.582 1.00 52.00 105 ARG A CA 1
ATOM 827 C C . ARG A 1 105 ? 10.640 15.990 -1.626 1.00 52.00 105 ARG A C 1
ATOM 829 O O . ARG A 1 105 ? 10.254 16.105 -2.783 1.00 52.00 105 ARG A O 1
ATOM 836 N N . PHE A 1 106 ? 11.879 16.293 -1.256 1.00 48.44 106 PHE A N 1
ATOM 837 C CA . PHE A 1 106 ? 12.929 16.837 -2.112 1.00 48.44 106 PHE A CA 1
ATOM 838 C C . PHE A 1 106 ? 14.053 15.810 -2.181 1.00 48.44 106 PHE A C 1
ATOM 840 O O . PHE A 1 106 ? 14.801 15.632 -1.229 1.00 48.44 106 PHE A O 1
ATOM 847 N N . GLY A 1 107 ? 14.125 15.057 -3.282 1.00 46.22 107 GLY A N 1
ATOM 848 C CA . GLY A 1 107 ? 15.170 14.047 -3.454 1.00 46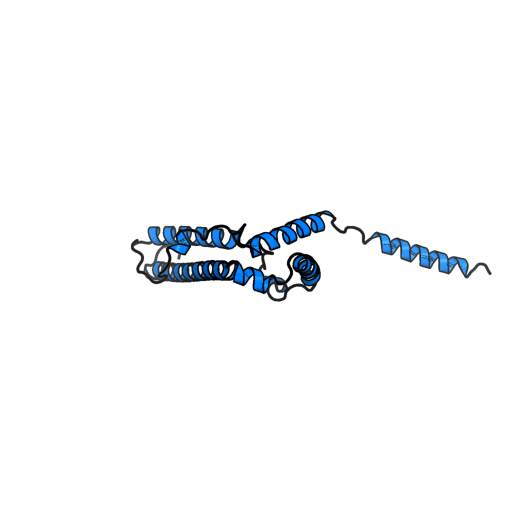.22 107 GLY A CA 1
ATOM 849 C C . GLY A 1 107 ? 16.553 14.614 -3.204 1.00 46.22 107 GLY A C 1
ATOM 850 O O . GLY A 1 107 ? 16.957 15.549 -3.884 1.00 46.22 107 GLY A O 1
ATOM 851 N N . ASN A 1 108 ? 17.248 14.049 -2.215 1.00 48.09 108 ASN A N 1
ATOM 852 C CA . ASN A 1 108 ? 18.609 14.428 -1.881 1.00 48.09 108 ASN A CA 1
ATOM 853 C C . ASN A 1 108 ? 19.480 14.446 -3.137 1.00 48.09 108 ASN A C 1
ATOM 855 O O . ASN A 1 108 ? 19.510 13.481 -3.893 1.00 48.09 108 ASN A O 1
ATOM 859 N N . LEU A 1 109 ? 20.279 15.497 -3.279 1.00 48.91 109 LEU A N 1
ATOM 860 C CA . LEU A 1 109 ? 21.331 15.637 -4.289 1.00 48.91 109 LEU A CA 1
ATOM 861 C C . LEU A 1 109 ? 22.432 14.548 -4.183 1.00 48.91 109 LEU A C 1
ATOM 863 O O . LEU A 1 109 ? 23.253 14.395 -5.082 1.00 48.91 109 LEU A O 1
ATOM 867 N N . ARG A 1 110 ? 22.444 13.741 -3.109 1.00 48.34 110 ARG A N 1
ATOM 868 C CA . ARG A 1 110 ? 23.258 12.508 -2.999 1.00 48.34 110 ARG A CA 1
ATOM 869 C C . ARG A 1 110 ? 22.643 11.326 -3.756 1.00 48.34 110 ARG A C 1
ATOM 871 O O . ARG A 1 110 ? 23.354 10.485 -4.292 1.00 48.34 110 ARG A O 1
ATOM 878 N N . ASP A 1 111 ? 21.319 11.302 -3.850 1.00 51.88 111 ASP A N 1
ATOM 879 C CA . ASP A 1 111 ? 20.545 10.267 -4.531 1.00 51.88 111 ASP A CA 1
ATOM 880 C C . ASP A 1 111 ? 20.677 10.399 -6.056 1.00 51.88 111 ASP A C 1
ATOM 882 O O . ASP A 1 111 ? 20.499 9.426 -6.770 1.00 51.88 111 ASP A O 1
ATOM 886 N N . THR A 1 112 ? 21.044 11.575 -6.581 1.00 52.00 112 THR A N 1
ATOM 887 C CA . THR A 1 112 ? 21.363 11.771 -8.006 1.00 52.00 112 THR A CA 1
ATOM 888 C C . THR A 1 112 ? 22.616 11.023 -8.451 1.00 52.00 112 THR A C 1
ATOM 890 O O . THR A 1 112 ? 22.627 10.551 -9.578 1.00 52.00 112 THR A O 1
ATOM 893 N N . GLY A 1 113 ? 23.626 10.837 -7.592 1.00 51.00 113 GLY A N 1
ATOM 894 C CA . GLY A 1 113 ? 24.825 10.053 -7.931 1.00 51.00 113 GLY A CA 1
ATOM 895 C C . GLY A 1 113 ? 24.539 8.550 -8.017 1.00 51.00 113 GLY A C 1
ATOM 896 O O . GLY A 1 113 ? 24.886 7.900 -9.001 1.00 51.00 113 GLY A O 1
ATOM 897 N N . VAL A 1 114 ? 23.804 8.011 -7.037 1.00 51.31 114 VAL A N 1
ATOM 898 C CA . VAL A 1 114 ? 23.388 6.595 -7.008 1.00 51.31 114 VAL A CA 1
ATOM 899 C C . VAL A 1 114 ? 22.293 6.311 -8.041 1.00 51.31 114 VAL A C 1
ATOM 901 O O . VAL A 1 114 ? 22.333 5.288 -8.722 1.00 51.31 114 VAL A O 1
ATOM 904 N N . LYS A 1 115 ? 21.334 7.228 -8.235 1.00 51.41 115 LYS A N 1
ATOM 905 C CA . LYS A 1 115 ? 20.368 7.143 -9.338 1.00 51.41 115 LYS A CA 1
ATOM 906 C C . LYS A 1 115 ? 21.057 7.255 -10.682 1.00 51.41 115 LYS A C 1
ATOM 908 O O . LYS A 1 115 ? 20.649 6.517 -11.565 1.00 51.41 115 LYS A O 1
ATOM 913 N N . ALA A 1 116 ? 22.065 8.109 -10.863 1.00 52.78 116 ALA A N 1
ATOM 914 C CA . ALA A 1 116 ? 22.829 8.150 -12.107 1.00 52.78 116 ALA A CA 1
ATOM 915 C C . ALA A 1 116 ? 23.493 6.790 -12.356 1.00 52.78 116 ALA A C 1
ATOM 917 O O . ALA A 1 116 ? 23.221 6.191 -13.391 1.00 52.78 116 ALA A O 1
ATOM 918 N N . ALA A 1 117 ? 24.211 6.235 -11.371 1.00 51.22 117 ALA A N 1
ATOM 919 C CA . ALA A 1 117 ? 24.815 4.898 -11.444 1.00 51.22 117 ALA A CA 1
ATOM 920 C C . ALA A 1 117 ? 23.798 3.783 -11.773 1.00 51.22 117 ALA A C 1
ATOM 922 O O . ALA A 1 117 ? 24.048 2.951 -12.640 1.00 51.22 117 ALA A O 1
ATOM 923 N N . ALA A 1 118 ? 22.615 3.796 -11.151 1.00 52.50 118 ALA A N 1
ATOM 924 C CA . ALA A 1 118 ? 21.548 2.836 -11.441 1.00 52.50 118 ALA A CA 1
ATOM 925 C C . ALA A 1 118 ? 20.851 3.084 -12.796 1.00 52.50 118 ALA A C 1
ATOM 927 O O . ALA A 1 118 ? 20.389 2.140 -13.429 1.00 52.50 118 ALA A O 1
ATOM 928 N N . THR A 1 119 ? 20.785 4.335 -13.26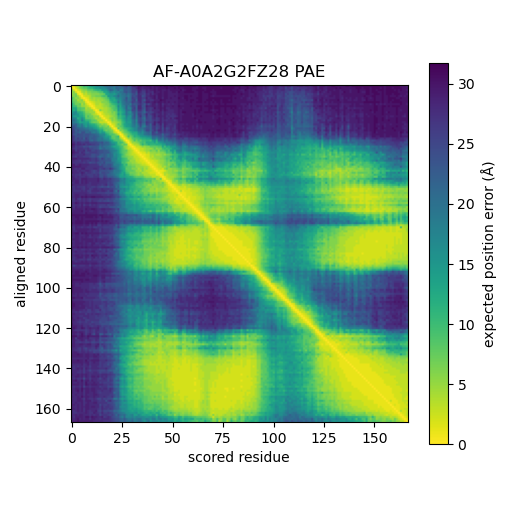7 1.00 52.75 119 THR A N 1
ATOM 929 C CA . THR A 1 119 ? 20.201 4.698 -14.574 1.00 52.75 119 THR A CA 1
ATOM 930 C C . THR A 1 119 ? 21.125 4.299 -15.727 1.00 52.75 119 THR A C 1
ATOM 932 O O . THR A 1 119 ? 20.632 4.019 -16.816 1.00 52.75 119 THR A O 1
ATOM 935 N N . PHE A 1 120 ? 22.439 4.190 -15.490 1.00 51.81 120 PHE A N 1
ATOM 936 C CA . PHE A 1 120 ? 23.381 3.649 -16.476 1.00 51.81 120 PHE A CA 1
ATOM 937 C C . PHE A 1 120 ? 23.173 2.154 -16.760 1.00 51.81 120 PHE A C 1
ATOM 939 O O . PHE A 1 120 ? 23.543 1.695 -17.836 1.00 51.81 120 PHE A O 1
ATOM 946 N N . PHE A 1 121 ? 22.565 1.391 -15.843 1.00 58.88 121 PHE A N 1
ATOM 947 C CA . PHE A 1 121 ? 22.408 -0.057 -16.017 1.00 58.88 121 PHE A CA 1
ATOM 948 C C . PHE A 1 121 ? 21.191 -0.452 -16.879 1.00 58.88 121 PHE A C 1
ATOM 950 O O . PHE A 1 121 ? 21.212 -1.503 -17.514 1.00 58.88 121 PHE A O 1
ATOM 957 N N . THR A 1 122 ? 20.151 0.389 -16.966 1.00 61.38 122 THR A N 1
ATOM 958 C CA . THR A 1 122 ? 19.000 0.171 -17.866 1.00 61.38 122 THR A CA 1
ATOM 959 C C . THR A 1 122 ? 18.676 1.424 -18.687 1.00 61.38 122 THR A C 1
ATOM 961 O O . THR A 1 122 ? 17.914 2.289 -18.230 1.00 61.38 122 THR A O 1
ATOM 964 N N . PRO A 1 123 ? 19.199 1.543 -19.925 1.00 66.19 123 PRO A N 1
ATOM 965 C CA . PRO A 1 123 ? 18.815 2.637 -20.810 1.00 66.19 123 PRO A CA 1
ATOM 966 C C . PRO A 1 123 ? 17.299 2.608 -21.064 1.00 66.19 123 PRO A C 1
ATOM 968 O O . PRO A 1 123 ? 16.680 1.548 -21.143 1.00 66.19 123 PRO A O 1
ATOM 971 N N . TYR A 1 124 ? 16.681 3.787 -21.171 1.00 72.31 124 TYR A N 1
ATOM 972 C CA . TYR A 1 124 ? 15.250 3.945 -21.475 1.00 72.31 124 TYR A CA 1
ATOM 973 C C . TYR A 1 124 ? 14.264 3.260 -20.503 1.00 72.31 124 TYR A C 1
ATOM 975 O O . TYR A 1 124 ? 13.148 2.919 -20.900 1.00 72.31 124 TYR A O 1
ATOM 983 N N . ARG A 1 125 ? 14.600 3.130 -19.208 1.00 74.12 125 ARG A N 1
ATOM 984 C CA . ARG A 1 125 ? 13.724 2.555 -18.153 1.00 74.12 125 ARG A CA 1
ATOM 985 C C . ARG A 1 125 ? 12.253 2.998 -18.194 1.00 74.12 125 ARG A C 1
ATOM 987 O O . ARG A 1 125 ? 11.364 2.216 -17.873 1.00 74.12 125 ARG A O 1
ATOM 994 N N . GLY A 1 126 ? 11.979 4.247 -18.579 1.00 72.94 126 GLY A N 1
ATOM 995 C CA . GLY A 1 126 ? 10.616 4.772 -18.694 1.00 72.94 126 GLY A CA 1
ATOM 996 C C . GLY A 1 126 ? 9.798 4.056 -19.772 1.00 72.94 126 GLY A C 1
ATOM 997 O O . GLY A 1 126 ? 8.662 3.671 -19.511 1.00 72.94 126 GLY A O 1
ATOM 998 N N . VAL A 1 127 ? 10.399 3.821 -20.941 1.00 78.25 127 VAL A N 1
ATOM 999 C CA . VAL A 1 127 ? 9.777 3.101 -22.062 1.00 78.25 127 VAL A CA 1
ATOM 1000 C C . VAL A 1 127 ? 9.702 1.611 -21.747 1.00 78.25 127 VAL A C 1
ATOM 1002 O O . VAL A 1 127 ? 8.645 1.009 -21.910 1.00 78.25 127 VAL A O 1
ATOM 1005 N N . VAL A 1 128 ? 10.780 1.031 -21.204 1.00 81.12 128 VAL A N 1
ATOM 1006 C CA . VAL A 1 128 ? 10.818 -0.390 -20.820 1.00 81.12 128 VAL A CA 1
ATOM 1007 C C . VAL A 1 128 ? 9.674 -0.718 -19.862 1.00 81.12 128 VAL A C 1
ATOM 1009 O O . VAL A 1 128 ? 8.889 -1.610 -20.148 1.00 81.12 128 VAL A O 1
ATOM 1012 N N . ARG A 1 129 ? 9.491 0.059 -18.786 1.00 81.62 129 ARG A N 1
ATOM 1013 C CA . ARG A 1 129 ? 8.410 -0.156 -17.804 1.00 81.62 129 ARG A CA 1
ATOM 1014 C C . ARG A 1 129 ? 7.000 -0.017 -18.379 1.00 81.62 129 ARG A C 1
ATOM 1016 O O . ARG A 1 129 ? 6.055 -0.560 -17.804 1.00 81.62 129 ARG A O 1
ATOM 1023 N N . GLN A 1 130 ? 6.835 0.767 -19.443 1.00 81.12 130 GLN A N 1
ATOM 1024 C CA . GLN A 1 130 ? 5.552 0.910 -20.127 1.00 81.12 130 GLN A CA 1
ATOM 1025 C C . GLN A 1 130 ? 5.278 -0.307 -21.009 1.00 81.12 130 GLN A C 1
ATOM 1027 O O . GLN A 1 130 ? 4.206 -0.896 -20.901 1.00 81.12 130 GLN A O 1
ATOM 1032 N N . VAL A 1 131 ? 6.265 -0.724 -21.806 1.00 83.88 131 VAL A N 1
ATOM 1033 C CA . VAL A 1 131 ? 6.162 -1.883 -22.703 1.00 83.88 131 VAL A CA 1
ATOM 1034 C C . VAL A 1 131 ? 5.999 -3.187 -21.918 1.00 83.88 131 VAL A C 1
ATOM 1036 O O . VAL A 1 131 ? 5.181 -4.025 -22.278 1.00 83.88 131 VAL A O 1
ATOM 1039 N N . THR A 1 132 ? 6.713 -3.348 -20.802 1.00 83.44 132 THR A N 1
ATOM 1040 C CA . THR A 1 132 ? 6.635 -4.546 -19.945 1.00 83.44 132 THR A CA 1
ATOM 1041 C C . THR A 1 132 ? 5.376 -4.587 -19.074 1.00 83.44 132 THR A C 1
ATOM 1043 O O . THR A 1 132 ? 5.155 -5.556 -18.348 1.00 83.44 132 THR A O 1
ATOM 1046 N N . GLY A 1 133 ? 4.556 -3.529 -19.078 1.00 83.00 133 GLY A N 1
ATOM 1047 C CA . GLY A 1 133 ? 3.360 -3.421 -18.239 1.00 83.00 133 GLY A CA 1
ATOM 1048 C C . GLY A 1 133 ? 3.641 -3.207 -16.745 1.00 83.00 133 GLY A C 1
ATOM 1049 O O . GLY A 1 133 ? 2.695 -3.062 -15.964 1.00 83.00 133 GLY A O 1
ATOM 1050 N N . ALA A 1 134 ? 4.910 -3.113 -16.331 1.00 82.94 134 ALA A N 1
ATOM 1051 C CA . ALA A 1 134 ? 5.296 -2.865 -14.941 1.00 82.94 134 ALA A CA 1
ATOM 1052 C C . ALA A 1 134 ? 4.666 -1.567 -14.396 1.00 82.94 134 ALA A C 1
ATOM 1054 O O . ALA A 1 134 ? 4.179 -1.529 -13.264 1.00 82.94 134 ALA A O 1
ATOM 1055 N N . ALA A 1 135 ? 4.611 -0.514 -15.220 1.00 81.56 135 ALA A N 1
ATOM 1056 C CA . ALA A 1 135 ? 4.006 0.767 -14.854 1.00 81.56 135 ALA A CA 1
ATOM 1057 C C . ALA A 1 135 ? 2.485 0.668 -14.632 1.00 81.56 135 ALA A C 1
ATOM 1059 O O . ALA A 1 135 ? 1.957 1.212 -13.658 1.00 81.56 135 ALA A O 1
ATOM 1060 N N . ALA A 1 136 ? 1.773 -0.047 -15.509 1.00 86.31 136 ALA A N 1
ATOM 1061 C CA . ALA A 1 136 ? 0.330 -0.252 -15.381 1.00 86.31 136 ALA A CA 1
ATOM 1062 C C . ALA A 1 136 ? -0.001 -1.062 -14.120 1.00 86.31 136 ALA A C 1
ATOM 1064 O O . ALA A 1 136 ? -0.929 -0.735 -13.375 1.00 86.31 136 ALA A O 1
ATOM 1065 N N . TYR A 1 137 ? 0.808 -2.079 -13.839 1.00 87.69 137 TYR A N 1
ATOM 1066 C CA . TYR A 1 137 ? 0.642 -2.912 -12.665 1.00 87.69 137 TYR A CA 1
ATOM 1067 C C . TYR A 1 137 ? 0.919 -2.149 -11.358 1.00 87.69 137 TYR A C 1
ATOM 1069 O O . TYR A 1 137 ? 0.121 -2.233 -10.421 1.00 87.69 137 TYR A O 1
ATOM 1077 N N . GLU A 1 138 ? 1.977 -1.334 -11.292 1.00 84.62 138 GLU A N 1
ATOM 1078 C CA . GLU A 1 138 ? 2.233 -0.465 -10.134 1.00 84.62 138 GLU A CA 1
ATOM 1079 C C . GLU A 1 138 ? 1.075 0.518 -9.900 1.00 84.62 138 GLU A C 1
ATOM 1081 O O . GLU A 1 138 ? 0.602 0.662 -8.770 1.00 84.62 138 GLU A O 1
ATOM 1086 N N . LYS A 1 139 ? 0.542 1.121 -10.970 1.00 87.38 139 LYS A N 1
ATOM 1087 C CA . LYS A 1 139 ? -0.642 1.987 -10.895 1.00 87.38 139 LYS A CA 1
ATOM 1088 C C . LYS A 1 139 ? -1.853 1.247 -10.322 1.00 87.38 139 LYS A C 1
ATOM 1090 O O . LYS A 1 139 ? -2.537 1.791 -9.457 1.00 87.38 139 LYS A O 1
ATOM 1095 N N . SER A 1 140 ? -2.101 0.009 -10.749 1.00 89.38 140 SER A N 1
ATOM 1096 C CA . SER A 1 140 ? -3.208 -0.799 -10.219 1.00 89.38 140 SER A CA 1
ATOM 1097 C C . SER A 1 140 ? -3.045 -1.115 -8.725 1.00 89.38 140 SER A C 1
ATOM 1099 O O . SER A 1 140 ? -4.016 -1.054 -7.972 1.00 89.38 140 SER A O 1
ATOM 1101 N N . ALA A 1 141 ? -1.813 -1.359 -8.263 1.00 88.31 141 ALA A N 1
ATOM 1102 C CA . ALA A 1 141 ? -1.520 -1.590 -6.851 1.00 88.31 141 ALA A CA 1
ATOM 1103 C C . ALA A 1 141 ? -1.754 -0.335 -5.993 1.00 88.31 141 ALA A C 1
ATOM 1105 O O . ALA A 1 141 ? -2.269 -0.450 -4.882 1.00 88.31 141 ALA A O 1
ATOM 1106 N N . LEU A 1 142 ? -1.419 0.853 -6.513 1.00 88.44 142 LEU A N 1
ATOM 1107 C CA . LEU A 1 142 ? -1.703 2.138 -5.861 1.00 88.44 142 LEU A CA 1
ATOM 1108 C C . LEU A 1 142 ? -3.205 2.432 -5.801 1.00 88.44 142 LEU A C 1
ATOM 1110 O O . LEU A 1 142 ? -3.708 2.884 -4.778 1.00 88.44 142 LEU A O 1
ATOM 1114 N N . GLN A 1 143 ? -3.935 2.151 -6.881 1.00 91.31 143 GLN A N 1
ATOM 1115 C CA . GLN A 1 143 ? -5.389 2.314 -6.906 1.00 91.31 143 GLN A CA 1
ATOM 1116 C C . GLN A 1 143 ? -6.081 1.388 -5.901 1.00 91.31 143 GLN A C 1
ATOM 1118 O O . GLN A 1 143 ? -7.006 1.815 -5.213 1.00 91.31 143 GLN A O 1
ATOM 1123 N N . ALA A 1 144 ? -5.625 0.139 -5.793 1.00 91.25 144 ALA A N 1
ATOM 1124 C CA . ALA A 1 144 ? -6.136 -0.810 -4.811 1.00 91.25 144 ALA A CA 1
ATOM 1125 C C . ALA A 1 144 ? -5.857 -0.346 -3.366 1.00 91.25 144 ALA A C 1
ATOM 1127 O O . ALA A 1 144 ? -6.738 -0.439 -2.514 1.00 91.25 144 ALA A O 1
ATOM 1128 N N . ASP A 1 145 ? -4.674 0.225 -3.112 1.00 91.19 145 ASP A N 1
ATOM 1129 C CA . ASP A 1 145 ? -4.320 0.824 -1.817 1.00 91.19 145 ASP A CA 1
ATOM 1130 C C . ASP A 1 145 ? -5.240 1.995 -1.456 1.00 91.19 145 ASP A C 1
ATOM 1132 O O . ASP A 1 145 ? -5.804 2.049 -0.363 1.00 91.19 145 ASP A O 1
ATOM 1136 N N . GLN A 1 146 ? -5.461 2.899 -2.412 1.00 92.12 146 GLN A N 1
ATOM 1137 C CA . GLN A 1 146 ? -6.324 4.059 -2.218 1.00 92.12 146 GLN A CA 1
ATOM 1138 C C . GLN A 1 146 ? -7.760 3.643 -1.883 1.00 92.12 146 GLN A C 1
ATOM 1140 O O . GLN A 1 146 ? -8.347 4.172 -0.942 1.00 92.12 146 GLN A O 1
ATOM 1145 N N . ARG A 1 147 ? -8.312 2.655 -2.603 1.00 93.75 147 ARG A N 1
ATOM 1146 C CA . ARG A 1 147 ? -9.648 2.102 -2.317 1.00 93.75 147 ARG A CA 1
ATOM 1147 C C . ARG A 1 147 ? -9.738 1.538 -0.902 1.00 93.75 147 ARG A C 1
ATOM 1149 O O . ARG A 1 147 ? -10.742 1.753 -0.227 1.00 93.75 147 ARG A O 1
ATOM 1156 N N . ALA A 1 148 ? -8.696 0.849 -0.445 1.00 93.19 148 ALA A N 1
ATOM 1157 C CA . ALA A 1 148 ? -8.655 0.293 0.900 1.00 93.19 148 ALA A CA 1
ATOM 1158 C C . ALA A 1 148 ? -8.588 1.374 1.978 1.00 93.19 148 ALA A C 1
ATOM 1160 O O . ALA A 1 148 ? -9.318 1.289 2.960 1.00 93.19 148 ALA A O 1
ATOM 1161 N N . ARG A 1 149 ? -7.812 2.442 1.773 1.00 93.31 149 ARG A N 1
ATOM 1162 C CA . ARG A 1 149 ? -7.794 3.591 2.695 1.00 93.31 149 ARG A CA 1
ATOM 1163 C C . ARG A 1 149 ? -9.141 4.297 2.768 1.00 93.31 149 ARG A C 1
ATOM 1165 O O . ARG A 1 149 ? -9.597 4.629 3.858 1.00 93.31 149 ARG A O 1
ATOM 1172 N N . THR A 1 150 ? -9.808 4.478 1.630 1.00 94.25 150 THR A N 1
ATOM 1173 C CA . THR A 1 150 ? -11.173 5.017 1.602 1.00 94.25 150 THR A CA 1
ATOM 1174 C C . THR A 1 150 ? -12.140 4.118 2.376 1.00 94.25 150 THR A C 1
ATOM 1176 O O . THR A 1 150 ? -12.947 4.620 3.155 1.00 94.25 150 THR A O 1
ATOM 1179 N N . ARG A 1 151 ? -12.022 2.790 2.226 1.00 93.44 151 ARG A N 1
ATOM 1180 C CA . ARG A 1 151 ? -12.817 1.818 2.988 1.00 93.44 151 ARG A CA 1
ATOM 1181 C C . ARG A 1 151 ? -12.557 1.910 4.492 1.00 93.44 151 ARG A C 1
ATOM 1183 O O . ARG A 1 151 ? -13.514 1.913 5.257 1.00 93.44 151 ARG A O 1
ATOM 1190 N N . LEU A 1 152 ? -11.296 2.019 4.913 1.00 92.50 152 LEU A N 1
ATOM 1191 C CA . LEU A 1 152 ? -10.937 2.200 6.323 1.00 92.50 152 LEU A CA 1
ATOM 1192 C C . LEU A 1 152 ? -11.600 3.451 6.908 1.00 92.50 152 LEU A C 1
ATOM 1194 O O . LEU A 1 152 ? -12.240 3.363 7.949 1.00 92.50 152 LEU A O 1
ATOM 1198 N N . GLY A 1 153 ? -11.507 4.593 6.219 1.00 92.06 153 GLY A N 1
ATOM 1199 C CA . GLY A 1 153 ? -12.145 5.834 6.670 1.00 92.06 153 GLY A CA 1
ATOM 1200 C C . GLY A 1 153 ? -13.665 5.701 6.809 1.00 92.06 153 GLY A C 1
ATOM 1201 O O . GLY A 1 153 ? -14.239 6.160 7.793 1.00 92.06 153 GLY A O 1
ATOM 1202 N N . TYR A 1 154 ? -14.309 5.004 5.868 1.00 91.81 154 TYR A N 1
ATOM 1203 C CA . TYR A 1 154 ? -15.739 4.702 5.950 1.00 91.81 154 TYR A CA 1
ATOM 1204 C C . TYR A 1 154 ? -16.087 3.818 7.160 1.00 91.81 154 TYR A C 1
ATOM 1206 O O . TYR A 1 154 ? -17.037 4.115 7.880 1.00 91.81 154 TYR A O 1
ATOM 1214 N N . LEU A 1 155 ? -15.313 2.757 7.408 1.00 90.62 155 LEU A N 1
ATOM 1215 C CA . LEU A 1 155 ? -15.521 1.847 8.539 1.00 90.62 155 LEU A CA 1
ATOM 1216 C C . LEU A 1 155 ? -15.316 2.538 9.892 1.00 90.62 155 LEU A C 1
ATOM 1218 O O . LEU A 1 155 ? -16.087 2.290 10.815 1.00 90.62 155 LEU A O 1
ATOM 1222 N N . VAL A 1 156 ? -14.332 3.436 9.999 1.00 91.25 156 VAL A N 1
ATOM 1223 C CA . VAL A 1 156 ? -14.125 4.258 11.202 1.00 91.25 156 VAL A CA 1
ATOM 1224 C C . VAL A 1 156 ? -15.334 5.163 11.445 1.00 91.25 156 VAL A C 1
ATOM 1226 O O . VAL A 1 156 ? -15.891 5.149 12.539 1.00 91.25 156 VAL A O 1
ATOM 1229 N N . GLY A 1 157 ? -15.810 5.874 10.417 1.00 90.56 157 GLY A N 1
ATOM 1230 C CA . GLY A 1 157 ? -17.010 6.709 10.539 1.00 90.56 157 GLY A CA 1
ATOM 1231 C C . GLY A 1 157 ? -18.265 5.905 10.905 1.00 90.56 157 GLY A C 1
ATOM 1232 O O . GLY A 1 157 ? -19.074 6.345 11.718 1.00 90.56 157 GLY A O 1
ATOM 1233 N N . GLN A 1 158 ? -18.411 4.694 10.361 1.00 89.50 158 GLN A N 1
ATOM 1234 C CA . GLN A 1 158 ? -19.504 3.788 10.720 1.00 89.50 158 GLN A CA 1
ATOM 1235 C C . GLN A 1 158 ? -19.401 3.300 12.174 1.00 89.50 158 GLN A C 1
ATOM 1237 O O . GLN A 1 158 ? -20.415 3.256 12.868 1.00 89.50 158 GLN A O 1
ATOM 1242 N N . GLY A 1 159 ? -18.199 2.966 12.651 1.00 90.06 159 GLY A N 1
ATOM 1243 C CA . GLY A 1 159 ? -17.960 2.590 14.047 1.00 90.06 159 GLY A CA 1
ATOM 1244 C C . GLY A 1 159 ? -18.305 3.717 15.024 1.00 90.06 159 GLY A C 1
ATOM 1245 O O . GLY A 1 159 ? -18.974 3.468 16.027 1.00 90.06 159 GLY A O 1
ATOM 1246 N N . GLN A 1 160 ? -17.940 4.957 14.686 1.00 90.44 160 GLN A N 1
ATOM 1247 C CA . GLN A 1 160 ? -18.287 6.150 15.467 1.00 90.44 160 GLN A CA 1
ATOM 1248 C C . GLN A 1 160 ? -19.798 6.406 15.490 1.00 90.44 160 GLN A C 1
ATOM 1250 O O . GLN A 1 160 ? -20.364 6.664 16.551 1.00 90.44 160 GLN A O 1
ATOM 1255 N N . ALA A 1 161 ? -20.478 6.262 14.348 1.00 89.25 161 ALA A N 1
ATOM 1256 C CA . ALA A 1 161 ? -21.932 6.413 14.267 1.00 89.25 161 ALA A CA 1
ATOM 1257 C C . ALA A 1 161 ? -22.691 5.374 15.114 1.00 89.25 161 ALA A C 1
ATOM 1259 O O . ALA A 1 161 ? -23.768 5.665 15.626 1.00 89.25 161 ALA A O 1
ATOM 1260 N N . MET A 1 162 ? -22.125 4.175 15.283 1.00 87.94 162 MET A N 1
ATOM 1261 C CA . MET A 1 162 ? -22.681 3.116 16.134 1.00 87.94 162 MET A CA 1
ATOM 1262 C C . MET A 1 162 ? -22.189 3.170 17.589 1.00 87.94 162 MET A C 1
ATOM 1264 O O . MET A 1 162 ? -22.520 2.271 18.358 1.00 87.94 162 MET A O 1
ATOM 1268 N N . GLN A 1 163 ? -21.406 4.190 17.968 1.00 90.50 163 GLN A N 1
ATOM 1269 C CA . GLN A 1 163 ? -20.849 4.364 19.319 1.00 90.50 163 GLN A CA 1
ATOM 1270 C C . GLN A 1 163 ? -20.066 3.137 19.815 1.00 90.50 163 GLN A C 1
ATOM 1272 O O . GLN A 1 163 ? -20.141 2.735 20.976 1.00 90.50 163 GLN A O 1
ATOM 1277 N N . CYS A 1 164 ? -19.306 2.519 18.912 1.00 88.12 164 CYS A N 1
ATOM 1278 C CA . CYS A 1 164 ? -18.489 1.363 19.238 1.00 88.12 164 CYS A CA 1
ATOM 1279 C C . CYS A 1 164 ? -17.293 1.741 20.131 1.00 88.12 164 CYS A C 1
ATOM 1281 O O . CYS A 1 164 ? -16.622 2.735 19.854 1.00 88.12 164 CYS A O 1
ATOM 1283 N N . PRO A 1 165 ? -16.952 0.941 21.159 1.00 86.06 165 PRO A N 1
ATOM 1284 C CA . PRO A 1 165 ? -15.780 1.207 21.987 1.00 86.06 165 PRO A CA 1
ATOM 1285 C C . PRO A 1 165 ? -14.488 1.039 21.167 1.00 86.06 165 PRO A C 1
ATOM 1287 O O . PRO A 1 165 ? -14.271 -0.015 20.568 1.00 86.06 165 PRO A O 1
ATOM 1290 N N . GLY A 1 166 ? -13.623 2.062 21.164 1.00 78.75 166 GLY A N 1
ATOM 1291 C CA . GLY A 1 166 ? -12.306 2.028 20.507 1.00 78.75 166 GLY A CA 1
ATOM 1292 C C . GLY A 1 166 ? -12.211 2.691 19.123 1.00 78.75 166 GLY A C 1
ATOM 1293 O O . GLY A 1 166 ? -11.222 2.450 18.430 1.00 78.75 166 GLY A O 1
ATOM 1294 N N . PHE A 1 167 ? -13.197 3.509 18.734 1.00 70.88 167 PHE A N 1
ATOM 1295 C CA . PHE A 1 167 ? -13.228 4.301 17.492 1.00 70.88 167 PHE A CA 1
ATOM 1296 C C . PHE A 1 167 ? -13.475 5.787 17.744 1.00 70.88 167 PHE A C 1
ATOM 1298 O O . PHE A 1 167 ? -14.040 6.112 18.810 1.00 70.88 167 PHE A O 1
#

Secondary structure (DSSP, 8-state):
--SHHHHHHHHHHHHHHHHTT-----HHHHHHHHHHHHHHHHHHTTSS-PPPPHHHHH---TTSPPSS-SHHHHHHHHHHHHHHHHHHHHT--S----TTSHHHHS--TTHHHHHHHHHTTSTTHHHHHHHTSHHHHHHHHHHHHHHHHHHHHHHHHHHHHTT-TT-

Solvent-accessible surface area (backbone atoms only — not comparable to full-atom values): 9790 Å² total; per-residue (Å²): 136,76,72,64,63,58,57,54,53,51,55,53,56,55,52,57,64,64,60,68,81,75,78,85,78,66,72,68,58,56,58,52,49,50,56,53,35,60,54,46,54,42,44,36,60,40,72,71,60,68,80,78,49,67,72,42,70,69,55,80,63,51,82,58,81,70,90,59,80,56,60,69,46,49,52,51,51,45,53,55,49,51,51,46,46,55,54,52,55,67,62,59,76,58,86,78,58,51,72,90,36,72,53,41,75,47,73,47,81,69,50,52,58,56,47,48,60,39,47,69,77,42,79,61,52,74,58,47,14,56,75,53,40,28,52,60,51,53,52,51,51,51,53,29,46,52,39,49,53,53,25,47,55,48,48,48,54,52,32,46,76,67,68,30,92,92,96

Foldseek 3Di:
DPPPVVVVVVVVVVVVVVVVVPPPDDPPVVVVLVVVLVVVVCLLLVNLQDDQPPLLVPLPDLQDDPPDDDQVVLVVLLVVLVVSLVVLVVSPPDPPLPVVDPCSVPPDPVVCVSVVVSCVVDPPSVVSSVVSVSVVRVVSSVVSSVSSVSSSVNSVVVCVVVVHPPD

Radius of gyration: 26.63 Å; Cα contacts (8 Å, |Δi|>4): 92; chains: 1; bounding box: 92×42×45 Å

pLDDT: mean 70.84, std 17.54, range [38.34, 94.25]

Mean predicted aligned error: 15.2 Å

Sequence (167 aa):
MRCITFRIAKLFLSCVLLGMLMSCASVNEETDHFKFAASSALRDFNVTTRPIPRQLRNLQNPFGRSPYQGCQAIAAELQYLNQAISQNEGRRVGYRRENNTLVGRFGNLRDTGVKAAATFFTPYRGVVRQVTGAAAYEKSALQADQRARTRLGYLVGQGQAMQCPGF